Protein AF-A0A1W0CDJ5-F1 (afdb_monomer_lite)

Organism: NCBI:txid394935

pLDDT: mean 74.05, std 14.11, range [43.5, 92.69]

Radius of gyration: 14.36 Å; chains: 1; bounding box: 34×34×44 Å

Sequence (79 aa):
MAEQLELALPLKLTGRATLFLLPASTLKRARAQHKQLFIMGVDGNALTWSGRGKQPTWVAAYLSQGGQLADLDAHIHQP

Secondary structure (DSSP, 8-state):
-------------BHHHHHTTS-HHHHHHHHHH-SS-EEEEETTEEEEE-S-SSPPHHHHHHHHTT--HHHHB------

InterPro domains:
  IPR027444 DNA-binding protein H-NS-like, C-terminal domain [PF00816] (44-72)
  IPR027444 DNA-binding protein H-NS-like, C-terminal domain [SM00528] (26-74)
  IPR037150 Histone-like protein H-NS, C-terminal domain superfamily [G3DSA:4.10.430.10] (39-73)

Foldseek 3Di:
DDPDPPVPPVPFQAAQSVVVLDDPVVVVVLVVPAQKWFWTDDPSDIDIDRPDDDDDPVCVVCVVVVHDSVRRINRDPDD

Structure (mmCIF, N/CA/C/O backbone):
data_AF-A0A1W0CDJ5-F1
#
_entry.id   AF-A0A1W0CDJ5-F1
#
loop_
_atom_site.group_PDB
_atom_site.id
_atom_site.type_symbol
_atom_site.label_atom_id
_atom_site.label_alt_id
_atom_site.label_comp_id
_atom_site.label_asym_id
_atom_site.label_entity_id
_atom_site.label_seq_id
_atom_site.pdbx_PDB_ins_code
_atom_site.Cartn_x
_atom_site.Cartn_y
_atom_site.Cartn_z
_atom_site.occupancy
_atom_site.B_iso_or_equiv
_atom_site.auth_seq_id
_atom_site.auth_comp_id
_atom_site.auth_asym_id
_atom_site.auth_atom_id
_atom_site.pdbx_PDB_model_num
ATOM 1 N N . MET A 1 1 ? -12.905 -20.388 -29.711 1.00 48.69 1 MET A N 1
ATOM 2 C CA . MET A 1 1 ? -11.466 -20.448 -29.388 1.00 48.69 1 MET A CA 1
ATOM 3 C C . MET A 1 1 ? -10.957 -19.035 -29.225 1.00 48.69 1 MET A C 1
ATOM 5 O O . MET A 1 1 ? -10.965 -18.308 -30.207 1.00 48.69 1 MET A O 1
ATOM 9 N N . ALA A 1 2 ? -10.605 -18.694 -27.988 1.00 46.69 2 ALA A N 1
ATOM 10 C CA . ALA A 1 2 ? -9.675 -17.659 -27.530 1.00 46.69 2 ALA A CA 1
ATOM 11 C C . ALA A 1 2 ? -10.237 -17.119 -26.210 1.00 46.69 2 ALA A C 1
ATOM 13 O O . ALA A 1 2 ? -10.910 -16.095 -26.175 1.00 46.69 2 ALA A O 1
ATOM 14 N N . GLU A 1 3 ? -10.003 -17.869 -25.130 1.00 48.75 3 GLU A N 1
ATOM 15 C CA . GLU A 1 3 ? -9.980 -17.315 -23.776 1.00 48.75 3 GLU A CA 1
ATOM 16 C C . GLU A 1 3 ? -8.855 -16.276 -23.781 1.00 48.75 3 GLU A C 1
ATOM 18 O O . GLU A 1 3 ? -7.672 -16.586 -23.633 1.00 48.75 3 GLU A O 1
ATOM 23 N N . GLN A 1 4 ? -9.217 -15.042 -24.125 1.00 51.97 4 GLN A N 1
ATOM 24 C CA . GLN A 1 4 ? -8.330 -13.899 -24.041 1.00 51.97 4 GLN A CA 1
ATOM 25 C C . GLN A 1 4 ? -8.101 -13.648 -22.562 1.00 51.97 4 GLN A C 1
ATOM 27 O O . GLN A 1 4 ? -8.919 -13.018 -21.908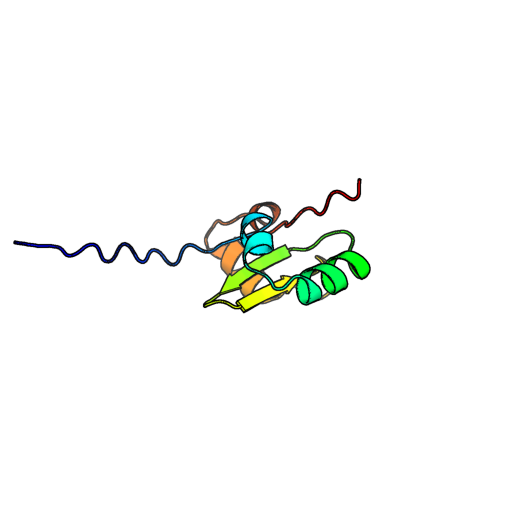 1.00 51.97 4 GLN A O 1
ATOM 32 N N . LEU A 1 5 ? -7.016 -14.232 -22.062 1.00 50.22 5 LEU A N 1
ATOM 33 C CA . LEU A 1 5 ? -6.181 -13.782 -20.957 1.00 50.22 5 LEU A CA 1
ATOM 34 C C . LEU A 1 5 ? -6.644 -12.447 -20.321 1.00 50.22 5 LEU A C 1
ATOM 36 O O . LEU A 1 5 ? -6.009 -11.409 -20.502 1.00 50.22 5 LEU A O 1
ATOM 40 N N . GLU A 1 6 ? -7.691 -12.463 -19.491 1.00 44.91 6 GLU A N 1
ATOM 41 C CA . GLU A 1 6 ? -7.888 -11.444 -18.454 1.00 44.91 6 GLU A CA 1
ATOM 42 C C . GLU A 1 6 ? -6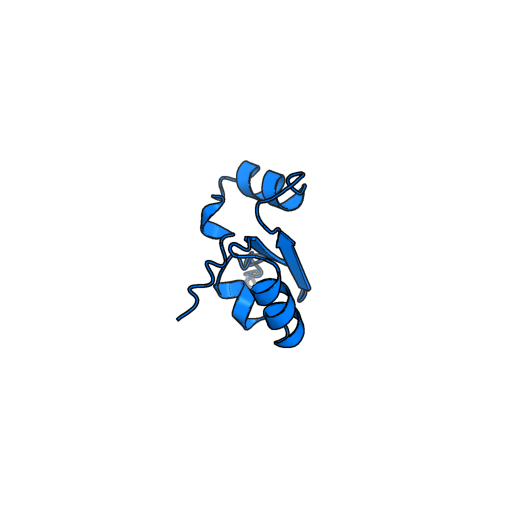.882 -11.727 -17.331 1.00 44.91 6 GLU A C 1
ATOM 44 O O . GLU A 1 6 ? -7.207 -11.939 -16.169 1.00 44.91 6 GLU A O 1
ATOM 49 N N . LEU A 1 7 ? -5.597 -11.739 -17.693 1.00 44.59 7 LEU A N 1
ATOM 50 C CA . LEU A 1 7 ? -4.482 -11.770 -16.758 1.00 44.59 7 LEU A CA 1
ATOM 51 C C . LEU A 1 7 ? -4.209 -10.364 -16.205 1.00 44.59 7 LEU A C 1
ATOM 53 O O . LEU A 1 7 ? -3.088 -10.042 -15.824 1.00 44.59 7 LEU A O 1
ATOM 57 N N . ALA A 1 8 ? -5.240 -9.524 -16.117 1.00 45.06 8 ALA A N 1
ATOM 58 C CA . ALA A 1 8 ? -5.250 -8.397 -15.207 1.00 45.06 8 ALA A CA 1
ATOM 59 C C . ALA A 1 8 ? -5.555 -8.936 -13.804 1.00 45.06 8 ALA A C 1
ATOM 61 O O . ALA A 1 8 ? -6.529 -8.549 -13.166 1.00 45.06 8 ALA A O 1
ATOM 62 N N . LEU A 1 9 ? -4.702 -9.836 -13.296 1.00 46.75 9 LEU A N 1
ATOM 63 C CA . LEU A 1 9 ? -4.527 -9.896 -11.853 1.00 46.75 9 LEU A CA 1
ATOM 64 C C . LEU A 1 9 ? -4.197 -8.453 -11.466 1.00 46.75 9 LEU A C 1
ATOM 66 O O . LEU A 1 9 ? -3.212 -7.931 -12.001 1.00 46.75 9 LEU A O 1
ATOM 70 N N . PRO A 1 10 ? -4.997 -7.775 -10.623 1.00 52.91 10 PRO A N 1
ATOM 71 C CA . PRO A 1 10 ? -4.575 -6.507 -10.069 1.00 52.91 10 PRO A CA 1
ATOM 72 C C . PRO A 1 10 ? -3.328 -6.851 -9.270 1.00 52.91 10 PRO A C 1
ATOM 74 O O . PRO A 1 10 ? -3.417 -7.366 -8.154 1.00 52.91 10 PRO A O 1
ATOM 77 N N . LEU A 1 11 ? -2.161 -6.696 -9.895 1.00 55.19 11 LEU A N 1
ATOM 78 C CA . LEU A 1 11 ? -0.895 -6.976 -9.262 1.00 55.19 11 LEU A CA 1
ATOM 79 C C . LEU A 1 11 ? -0.808 -5.911 -8.181 1.00 55.19 11 LEU A C 1
ATOM 81 O O . LEU A 1 11 ? -0.490 -4.754 -8.455 1.00 55.19 11 LEU A O 1
ATOM 85 N N . LYS A 1 12 ? -1.219 -6.275 -6.964 1.00 63.66 12 LYS A N 1
ATOM 86 C CA . LYS A 1 12 ? -1.121 -5.410 -5.799 1.00 63.66 12 LYS A CA 1
ATOM 87 C C . LYS A 1 12 ? 0.365 -5.243 -5.561 1.00 63.66 12 LYS A C 1
ATOM 89 O O . LYS A 1 12 ? 1.008 -6.086 -4.949 1.00 63.66 12 LYS A O 1
ATOM 94 N N . LEU A 1 13 ? 0.919 -4.193 -6.148 1.00 71.38 13 LEU A N 1
ATOM 95 C CA . LEU A 1 13 ? 2.299 -3.803 -5.954 1.00 71.38 13 LEU A CA 1
ATOM 96 C C . LEU A 1 13 ? 2.410 -3.326 -4.515 1.00 71.38 13 LEU A C 1
ATOM 98 O O . LEU A 1 13 ? 1.713 -2.397 -4.109 1.00 71.38 13 LEU A O 1
ATOM 102 N N . THR A 1 14 ? 3.232 -4.007 -3.733 1.00 80.94 14 THR A N 1
ATOM 103 C CA . THR A 1 14 ? 3.411 -3.711 -2.317 1.00 80.94 14 THR A CA 1
ATOM 104 C C . THR A 1 14 ? 4.876 -3.469 -1.993 1.00 80.94 14 THR A C 1
ATOM 106 O O . THR A 1 14 ? 5.788 -3.845 -2.741 1.00 80.94 14 THR A O 1
ATOM 109 N N . GLY A 1 15 ? 5.111 -2.750 -0.896 1.00 81.31 15 GLY A N 1
ATOM 110 C CA . GLY A 1 15 ? 6.447 -2.535 -0.359 1.00 81.31 15 GLY A CA 1
ATOM 111 C C . GLY A 1 15 ? 7.383 -1.874 -1.364 1.00 81.31 15 GLY A C 1
ATOM 112 O O . GLY A 1 15 ? 7.034 -0.879 -2.011 1.00 81.31 15 GLY A O 1
ATOM 113 N N . ARG A 1 16 ? 8.594 -2.429 -1.495 1.00 74.62 16 ARG A N 1
ATOM 114 C CA . ARG A 1 16 ? 9.673 -1.858 -2.321 1.00 74.62 16 ARG A CA 1
ATOM 115 C C . ARG A 1 16 ? 9.339 -1.799 -3.808 1.00 74.62 16 ARG A C 1
ATOM 117 O O . ARG A 1 16 ? 9.790 -0.864 -4.462 1.00 74.62 16 ARG A O 1
ATOM 124 N N . ALA A 1 17 ? 8.549 -2.734 -4.337 1.00 73.94 17 ALA A N 1
ATOM 125 C CA . ALA A 1 17 ? 8.171 -2.728 -5.752 1.00 73.94 17 ALA A CA 1
ATOM 126 C C . ALA A 1 17 ? 7.374 -1.462 -6.111 1.00 73.94 17 ALA A C 1
ATOM 128 O O . ALA A 1 17 ? 7.598 -0.847 -7.152 1.00 73.94 17 ALA A O 1
ATOM 129 N N . THR A 1 18 ? 6.529 -0.996 -5.189 1.00 73.62 18 THR A N 1
ATOM 130 C CA . THR A 1 18 ? 5.754 0.239 -5.354 1.00 73.62 18 THR A CA 1
ATOM 131 C C . THR A 1 18 ? 6.616 1.499 -5.384 1.00 73.62 18 THR A C 1
ATOM 133 O O . THR A 1 18 ? 6.213 2.503 -5.967 1.00 73.62 18 THR A O 1
ATOM 136 N N . LEU A 1 19 ? 7.817 1.475 -4.787 1.00 72.12 19 LEU A N 1
ATOM 137 C CA . LEU A 1 19 ? 8.710 2.638 -4.793 1.00 72.12 19 LEU A CA 1
ATOM 138 C C . LEU A 1 19 ? 9.137 3.018 -6.214 1.00 72.12 19 LEU A C 1
ATOM 140 O O . LEU A 1 19 ? 9.335 4.195 -6.481 1.00 72.12 19 LEU A O 1
ATOM 144 N N . PHE A 1 20 ? 9.257 2.055 -7.128 1.00 73.06 20 PHE A N 1
ATOM 145 C CA . PHE A 1 20 ? 9.662 2.319 -8.513 1.00 73.06 20 PHE A CA 1
ATOM 146 C C . PHE A 1 20 ? 8.568 2.987 -9.350 1.00 73.06 20 PHE A C 1
ATOM 148 O O . PHE A 1 20 ? 8.853 3.517 -10.419 1.00 73.06 20 PHE A O 1
ATOM 155 N N . LEU A 1 21 ? 7.330 2.977 -8.858 1.00 73.06 21 LEU A N 1
ATOM 156 C CA . LEU A 1 21 ? 6.162 3.525 -9.545 1.00 73.06 21 LEU A CA 1
ATOM 157 C C . LEU A 1 21 ? 5.744 4.887 -8.987 1.00 73.06 21 LEU A C 1
ATOM 159 O O . LEU A 1 21 ? 4.900 5.568 -9.563 1.00 73.06 21 LEU A O 1
ATOM 163 N N . LEU A 1 22 ? 6.333 5.295 -7.863 1.00 71.38 22 LEU A N 1
ATOM 164 C CA . LEU A 1 22 ? 6.032 6.558 -7.212 1.00 71.38 22 LEU A CA 1
ATOM 165 C C . LEU A 1 22 ? 6.897 7.704 -7.759 1.00 71.38 22 LEU A C 1
ATOM 167 O O . LEU A 1 22 ? 8.100 7.527 -7.965 1.00 71.38 22 LEU A O 1
ATOM 171 N N . PRO A 1 23 ? 6.342 8.925 -7.892 1.00 76.81 23 PRO A N 1
ATOM 172 C CA . PRO A 1 23 ? 7.132 10.109 -8.201 1.00 76.81 23 PRO A CA 1
ATOM 173 C C . PRO A 1 23 ? 8.242 10.336 -7.166 1.00 76.81 23 PRO A C 1
ATOM 175 O O . PRO A 1 23 ? 8.030 10.202 -5.956 1.00 76.81 23 PRO A O 1
ATOM 178 N N . ALA A 1 24 ? 9.417 10.773 -7.624 1.00 77.19 24 ALA A N 1
ATOM 179 C CA . ALA A 1 24 ? 10.579 11.007 -6.761 1.00 77.19 24 ALA A CA 1
ATOM 180 C C . ALA A 1 24 ? 10.304 12.002 -5.613 1.00 77.19 24 ALA A C 1
ATOM 182 O O . ALA A 1 24 ? 10.852 11.866 -4.519 1.00 77.19 24 ALA A O 1
ATOM 183 N N . SER A 1 25 ? 9.426 12.985 -5.830 1.00 78.56 25 SER A N 1
ATOM 184 C CA . SER A 1 25 ? 8.990 13.952 -4.814 1.00 78.56 25 SER A CA 1
ATOM 185 C C . SER A 1 25 ? 8.183 13.300 -3.684 1.00 78.56 25 SER A C 1
ATOM 187 O O . SER A 1 25 ? 8.424 13.607 -2.512 1.00 78.56 25 SER A O 1
ATOM 189 N N . THR A 1 26 ? 7.285 12.366 -4.016 1.00 73.06 26 THR A N 1
ATOM 190 C CA . THR A 1 26 ? 6.509 11.567 -3.054 1.00 73.06 26 THR A CA 1
ATOM 191 C C . THR A 1 26 ? 7.442 10.719 -2.198 1.00 73.06 26 THR A C 1
ATOM 193 O O . THR A 1 26 ? 7.371 10.759 -0.969 1.00 73.06 26 THR A O 1
ATOM 196 N N . LEU A 1 27 ? 8.401 10.041 -2.836 1.00 73.38 27 LEU A N 1
ATOM 197 C CA . LEU A 1 27 ? 9.409 9.240 -2.140 1.00 73.38 27 LEU A CA 1
ATOM 198 C C . LEU A 1 27 ? 10.294 10.082 -1.222 1.00 73.38 27 LEU A C 1
ATOM 200 O O . LEU A 1 27 ? 10.570 9.673 -0.097 1.00 73.38 27 LEU A O 1
ATOM 204 N N . LYS A 1 28 ? 10.735 11.262 -1.673 1.00 78.75 28 LYS A N 1
ATOM 205 C CA . LYS A 1 28 ? 11.605 12.149 -0.890 1.00 78.75 28 LYS A CA 1
ATOM 206 C C . LYS A 1 28 ? 10.931 12.612 0.402 1.00 78.75 28 LYS A C 1
ATOM 208 O O . LYS A 1 28 ? 11.562 12.573 1.455 1.00 78.75 28 LYS A O 1
ATOM 213 N N . ARG A 1 29 ? 9.656 13.016 0.341 1.00 73.12 29 ARG A N 1
ATOM 214 C CA . ARG A 1 29 ? 8.888 13.409 1.537 1.00 73.12 29 ARG A CA 1
ATOM 215 C C . ARG A 1 29 ? 8.669 12.231 2.479 1.00 73.12 29 ARG A C 1
ATOM 217 O O . ARG A 1 29 ? 8.932 12.364 3.670 1.00 73.12 29 ARG A O 1
ATOM 224 N N . ALA A 1 30 ? 8.268 11.084 1.934 1.00 71.12 30 ALA A N 1
ATOM 225 C CA . ALA A 1 30 ? 8.044 9.874 2.711 1.00 71.12 30 ALA A CA 1
ATOM 226 C C . ALA A 1 30 ? 9.322 9.465 3.477 1.00 71.12 30 ALA A C 1
ATOM 228 O O . ALA A 1 30 ? 9.299 9.335 4.701 1.00 71.12 30 ALA A O 1
ATOM 229 N N . ARG A 1 31 ? 10.464 9.394 2.777 1.00 72.94 31 ARG A N 1
ATOM 230 C CA . ARG A 1 31 ? 11.791 9.099 3.351 1.00 72.94 31 ARG A CA 1
ATOM 231 C C . ARG A 1 31 ? 12.220 10.070 4.447 1.00 72.94 31 ARG A C 1
ATOM 233 O O . ARG A 1 31 ? 12.849 9.654 5.411 1.00 72.94 31 ARG A O 1
ATOM 240 N N . ALA A 1 32 ? 11.915 11.357 4.290 1.00 73.62 32 ALA A N 1
ATOM 241 C CA . ALA A 1 32 ? 12.306 12.379 5.258 1.00 73.62 32 ALA A CA 1
ATOM 242 C C . ALA A 1 32 ? 11.484 12.315 6.556 1.00 73.62 32 ALA A C 1
ATOM 244 O O . ALA A 1 32 ? 11.977 12.686 7.616 1.00 73.62 32 ALA A O 1
ATOM 245 N N . GLN A 1 33 ? 10.231 11.865 6.481 1.00 67.94 33 GLN A N 1
ATOM 246 C CA . GLN A 1 33 ? 9.295 11.910 7.607 1.00 67.94 33 GLN A CA 1
ATOM 247 C C . GLN A 1 33 ? 9.235 10.596 8.396 1.00 67.94 33 GLN A C 1
ATOM 249 O O . GLN A 1 33 ? 8.862 10.594 9.577 1.00 67.94 33 GLN A O 1
ATOM 254 N N . HIS A 1 34 ? 9.587 9.467 7.775 1.00 68.94 34 HIS A N 1
ATOM 255 C CA . HIS A 1 34 ? 9.356 8.151 8.359 1.00 68.94 34 HIS A CA 1
ATOM 256 C C . HIS A 1 34 ? 10.528 7.187 8.141 1.00 68.94 34 HIS A C 1
ATOM 258 O O . HIS A 1 34 ? 11.005 7.005 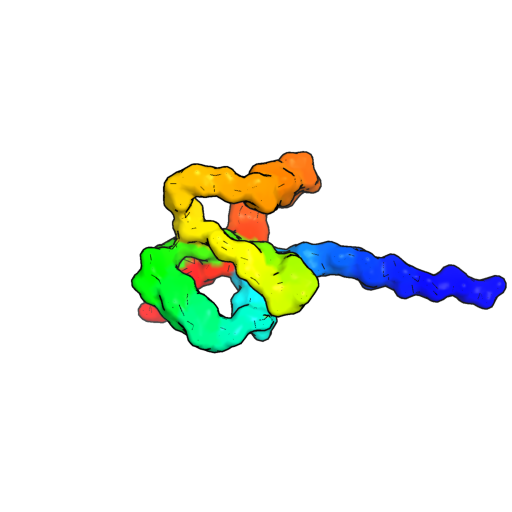7.027 1.00 68.94 34 HIS A O 1
ATOM 264 N N . LYS A 1 35 ? 10.948 6.526 9.230 1.00 69.25 35 LYS A N 1
ATOM 265 C CA . LYS A 1 35 ? 11.979 5.472 9.224 1.00 69.25 35 LYS A CA 1
ATOM 266 C C . LYS A 1 35 ? 11.466 4.152 8.626 1.00 69.25 35 LYS A C 1
ATOM 268 O O . LYS A 1 35 ? 12.252 3.365 8.118 1.00 69.25 35 LYS A O 1
ATOM 273 N N . GLN A 1 36 ? 10.151 3.937 8.684 1.00 71.56 36 GLN A N 1
ATOM 274 C CA . GLN A 1 36 ? 9.451 2.783 8.128 1.00 71.56 36 GL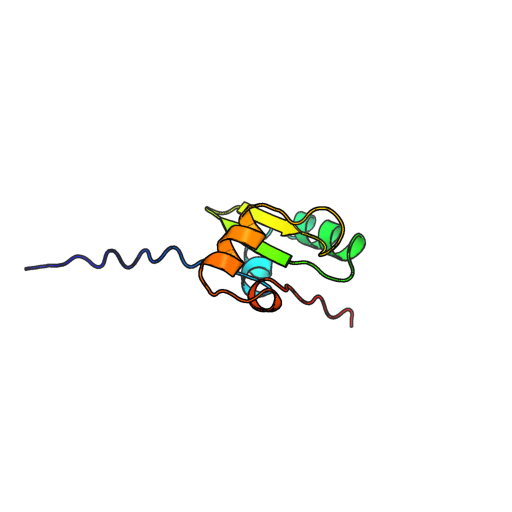N A CA 1
ATOM 275 C C . GLN A 1 36 ? 8.234 3.267 7.338 1.00 71.56 36 GLN A C 1
ATOM 277 O O . GLN A 1 36 ? 7.576 4.230 7.742 1.00 71.56 36 GLN A O 1
ATOM 282 N N . LEU A 1 37 ? 7.961 2.625 6.205 1.00 81.25 37 LEU A N 1
ATOM 283 C CA . LEU A 1 37 ? 6.911 3.027 5.278 1.00 81.25 37 LEU A CA 1
ATOM 284 C C . LEU A 1 37 ? 6.256 1.800 4.678 1.00 81.25 37 LEU A C 1
ATOM 286 O O . LEU A 1 37 ? 6.891 1.055 3.951 1.00 81.25 37 LEU A O 1
ATOM 290 N N . PHE A 1 38 ? 4.969 1.645 4.931 1.00 82.56 38 PHE A N 1
ATOM 291 C CA . PHE A 1 38 ? 4.124 0.656 4.295 1.00 82.56 38 PHE A CA 1
ATOM 292 C C . PHE A 1 38 ? 3.480 1.269 3.062 1.00 82.56 38 PHE A C 1
ATOM 294 O O . PHE A 1 38 ? 2.900 2.352 3.163 1.00 82.56 38 PHE A O 1
ATOM 301 N N . ILE A 1 39 ? 3.591 0.614 1.910 1.00 83.12 39 ILE A N 1
ATOM 302 C CA . ILE A 1 39 ? 3.125 1.155 0.633 1.00 83.12 39 ILE A CA 1
ATOM 303 C C . ILE A 1 39 ? 2.342 0.095 -0.142 1.00 83.12 39 ILE A C 1
ATOM 305 O O . ILE A 1 39 ? 2.773 -1.054 -0.239 1.00 83.12 39 ILE A O 1
ATOM 309 N N . MET A 1 40 ? 1.211 0.506 -0.715 1.00 83.69 40 MET A N 1
ATOM 310 C CA . MET A 1 40 ? 0.419 -0.280 -1.659 1.00 83.69 40 MET A CA 1
ATOM 311 C C . MET A 1 40 ? 0.078 0.560 -2.890 1.00 83.69 40 MET A C 1
ATOM 313 O O . MET A 1 40 ? -0.443 1.664 -2.753 1.00 83.69 40 MET A O 1
ATOM 317 N N . GLY A 1 41 ? 0.349 0.031 -4.080 1.00 79.31 41 GLY A N 1
ATOM 318 C CA . GLY A 1 41 ? -0.017 0.625 -5.361 1.00 79.31 41 GLY A CA 1
ATOM 319 C C . GLY A 1 41 ? -1.470 0.326 -5.714 1.00 79.31 41 GLY A C 1
ATOM 320 O O . GLY A 1 41 ? -1.900 -0.824 -5.637 1.00 79.31 41 GLY A O 1
ATOM 321 N N . VAL A 1 42 ? -2.219 1.358 -6.098 1.00 76.12 42 VAL A N 1
ATOM 322 C CA . VAL A 1 42 ? -3.623 1.271 -6.521 1.00 76.12 42 VAL A CA 1
ATOM 323 C C . VAL A 1 42 ? -3.810 2.197 -7.720 1.00 76.12 42 VAL A C 1
ATOM 325 O O . VAL A 1 42 ? -3.658 3.407 -7.575 1.00 76.12 42 VAL A O 1
ATOM 328 N N . ASP A 1 43 ? -4.092 1.637 -8.899 1.00 73.12 43 ASP A N 1
ATOM 329 C CA . ASP A 1 43 ? -4.454 2.370 -10.127 1.00 73.12 43 ASP A CA 1
ATOM 330 C C . ASP A 1 43 ? -3.539 3.566 -10.467 1.00 73.12 43 ASP A C 1
ATOM 332 O O . ASP A 1 43 ? -3.994 4.667 -10.771 1.00 73.12 43 ASP A O 1
ATOM 336 N N . GLY A 1 44 ? -2.219 3.372 -10.371 1.00 67.62 44 GLY A N 1
ATOM 337 C CA . GLY A 1 44 ? -1.222 4.418 -10.651 1.00 67.62 44 GLY A CA 1
ATOM 338 C C . GLY A 1 44 ? -0.961 5.398 -9.498 1.00 67.62 44 GLY A C 1
ATOM 339 O O . GLY A 1 44 ? -0.075 6.243 -9.602 1.00 67.62 44 GLY A O 1
ATOM 340 N N . ASN A 1 45 ? -1.669 5.259 -8.379 1.00 69.75 45 ASN A N 1
ATOM 341 C CA . ASN A 1 45 ? -1.386 5.938 -7.116 1.00 69.75 45 ASN A CA 1
ATOM 342 C C . ASN A 1 45 ? -0.750 4.974 -6.107 1.00 69.75 45 ASN A C 1
ATOM 344 O O . ASN A 1 45 ? -0.712 3.762 -6.322 1.00 69.75 45 ASN A O 1
ATOM 348 N N . ALA A 1 46 ? -0.276 5.497 -4.971 1.00 78.62 46 ALA A N 1
ATOM 349 C CA . ALA A 1 46 ? 0.067 4.650 -3.835 1.00 78.62 46 ALA A CA 1
ATOM 350 C C . ALA A 1 46 ? -0.502 5.175 -2.521 1.00 78.62 46 ALA A C 1
ATOM 352 O O . ALA A 1 46 ? -0.470 6.371 -2.227 1.00 78.62 46 ALA A O 1
ATOM 353 N N . LEU A 1 47 ? -0.978 4.239 -1.710 1.00 84.81 47 LEU A N 1
ATOM 354 C CA . LEU A 1 47 ? -1.362 4.459 -0.329 1.00 84.81 47 LEU A CA 1
ATOM 355 C C . LEU A 1 47 ? -0.139 4.212 0.545 1.00 84.81 47 LEU A C 1
ATOM 357 O O . LEU A 1 47 ? 0.507 3.173 0.427 1.00 84.81 47 LEU A O 1
ATOM 361 N N . THR A 1 48 ? 0.181 5.167 1.415 1.00 84.69 48 THR A N 1
ATOM 362 C CA . THR A 1 48 ? 1.347 5.090 2.301 1.00 84.69 48 THR A CA 1
ATOM 363 C C . THR A 1 48 ? 0.929 5.146 3.762 1.00 84.69 48 THR A C 1
ATOM 365 O O . THR A 1 48 ? 0.062 5.939 4.128 1.00 84.69 48 THR A O 1
ATOM 368 N N . TRP A 1 49 ? 1.583 4.370 4.620 1.00 86.00 49 TRP A N 1
ATOM 369 C CA . TRP A 1 49 ? 1.415 4.434 6.068 1.00 86.00 49 TRP A CA 1
ATOM 370 C C . TRP A 1 49 ? 2.761 4.309 6.773 1.00 86.00 49 TRP A C 1
ATOM 372 O O . TRP A 1 49 ? 3.584 3.484 6.412 1.00 86.00 49 TRP A O 1
ATOM 382 N N . SER A 1 50 ? 3.003 5.122 7.796 1.00 82.50 50 SER A N 1
ATOM 383 C CA . SER A 1 50 ? 4.292 5.163 8.502 1.00 82.50 50 SER A CA 1
ATOM 384 C C . SER A 1 50 ? 4.482 4.054 9.543 1.00 82.50 50 SER A C 1
ATOM 386 O O . SER A 1 50 ? 5.475 4.062 10.270 1.00 82.50 50 SER A O 1
ATOM 388 N N . GLY A 1 51 ? 3.491 3.168 9.701 1.00 83.81 51 GLY A N 1
ATOM 389 C CA . GLY A 1 51 ? 3.433 2.199 10.800 1.00 83.81 51 GLY A CA 1
ATOM 390 C C . GLY A 1 51 ? 3.051 2.805 12.152 1.00 83.81 51 GLY A C 1
ATOM 391 O O . GLY A 1 51 ? 2.989 2.092 13.148 1.00 83.81 51 GLY A O 1
ATOM 392 N N . ARG A 1 52 ? 2.809 4.121 12.215 1.00 80.56 52 ARG A N 1
ATOM 393 C CA . ARG A 1 52 ? 2.435 4.844 13.437 1.00 80.56 52 ARG A CA 1
ATOM 394 C C . ARG A 1 52 ? 1.013 5.397 13.337 1.00 80.56 52 ARG A C 1
ATOM 396 O O . ARG A 1 52 ? 0.551 5.773 12.260 1.00 80.56 52 ARG A O 1
ATOM 403 N N . GLY A 1 53 ? 0.336 5.486 14.482 1.00 83.44 53 GLY A N 1
ATOM 404 C CA . GLY A 1 53 ? -1.043 5.973 14.577 1.00 83.44 53 GLY A CA 1
ATOM 405 C C . GLY A 1 53 ? -2.088 4.926 14.181 1.00 83.44 53 GLY A C 1
ATOM 406 O O . GLY A 1 53 ? -1.819 3.727 14.191 1.00 83.44 53 GLY A O 1
ATOM 407 N N . LYS A 1 54 ? -3.304 5.385 13.855 1.00 89.19 54 LYS A N 1
ATOM 408 C CA . LYS A 1 54 ? -4.425 4.503 13.499 1.00 89.19 54 LYS A CA 1
ATOM 409 C C . LYS A 1 54 ? -4.103 3.724 12.222 1.00 89.19 54 LYS A C 1
ATOM 411 O O . LYS A 1 54 ? -3.803 4.330 11.194 1.00 89.19 54 LYS A O 1
ATOM 416 N N . GLN A 1 55 ? -4.213 2.398 12.290 1.00 90.94 55 GLN A N 1
ATOM 417 C CA . GLN A 1 55 ? -4.033 1.529 11.132 1.00 90.94 55 GLN A CA 1
ATOM 418 C C . GLN A 1 55 ? -5.092 1.846 10.056 1.00 90.94 55 GLN A C 1
ATOM 420 O O . GLN A 1 55 ? -6.290 1.851 10.360 1.00 90.94 55 GLN A O 1
ATOM 425 N N . PRO A 1 56 ? -4.681 2.110 8.805 1.00 92.69 56 PRO A N 1
ATOM 426 C CA . PRO A 1 56 ? -5.610 2.352 7.710 1.00 92.69 56 PRO A CA 1
ATOM 427 C C . PRO A 1 56 ? -6.408 1.106 7.318 1.00 92.69 56 PRO A C 1
ATOM 429 O O . PRO A 1 56 ? -5.902 -0.018 7.369 1.00 92.69 56 PRO A O 1
ATOM 432 N N . THR A 1 57 ? -7.621 1.317 6.804 1.00 92.44 57 THR A N 1
ATOM 433 C CA . THR A 1 57 ? -8.505 0.240 6.329 1.00 92.44 57 THR A CA 1
ATOM 434 C C . THR A 1 57 ? -7.856 -0.620 5.245 1.00 92.44 57 THR A C 1
ATOM 436 O O . THR A 1 57 ? -8.031 -1.832 5.252 1.00 92.44 57 THR A O 1
ATOM 439 N N . TRP A 1 58 ? -7.058 -0.033 4.348 1.00 89.56 58 TRP A N 1
ATOM 440 C CA . TRP A 1 58 ? -6.384 -0.781 3.280 1.00 89.56 58 TRP A CA 1
ATOM 441 C C . TRP A 1 58 ? -5.329 -1.761 3.816 1.00 89.56 58 TRP A C 1
ATOM 443 O O . TRP A 1 58 ? -5.193 -2.857 3.278 1.00 89.56 58 TRP A O 1
ATOM 453 N N . VAL A 1 59 ? -4.636 -1.413 4.911 1.00 89.94 59 VAL A N 1
ATOM 454 C CA . VAL A 1 59 ? -3.691 -2.320 5.584 1.00 89.94 59 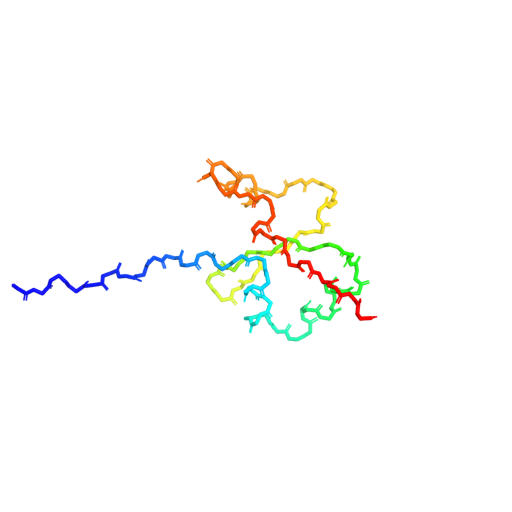VAL A CA 1
ATOM 455 C C . VAL A 1 59 ? -4.467 -3.472 6.208 1.00 89.94 59 VAL A C 1
ATOM 457 O O . VAL A 1 59 ? -4.131 -4.629 5.993 1.00 89.94 59 VAL A O 1
ATOM 460 N N . ALA A 1 60 ? -5.539 -3.173 6.949 1.00 91.12 60 ALA A N 1
ATOM 461 C CA . ALA A 1 60 ? -6.382 -4.201 7.561 1.00 91.12 60 ALA A CA 1
ATOM 462 C C . ALA A 1 60 ? -7.002 -5.149 6.520 1.00 91.12 60 ALA A C 1
ATOM 464 O O . ALA A 1 60 ? -7.011 -6.361 6.723 1.00 91.12 60 ALA A O 1
ATOM 465 N N . ALA A 1 61 ? -7.463 -4.613 5.387 1.00 90.31 61 ALA A N 1
ATOM 466 C CA . ALA A 1 61 ? -7.987 -5.399 4.277 1.00 90.31 61 ALA A CA 1
ATOM 467 C C . ALA A 1 61 ? -6.914 -6.314 3.669 1.00 90.31 61 ALA A C 1
ATOM 469 O O . ALA A 1 61 ? -7.188 -7.484 3.422 1.00 90.31 61 ALA A O 1
ATOM 470 N N . TYR A 1 62 ? -5.689 -5.814 3.482 1.00 88.19 62 TYR A N 1
ATOM 471 C CA . TYR A 1 62 ? -4.571 -6.612 2.974 1.00 88.19 62 TYR A CA 1
ATOM 472 C C . TYR A 1 62 ? -4.215 -7.775 3.904 1.00 88.19 62 TYR A C 1
ATOM 474 O O . TYR A 1 62 ? -4.086 -8.912 3.455 1.00 88.19 62 TYR A O 1
ATOM 482 N N . LEU A 1 63 ? -4.135 -7.503 5.210 1.00 89.88 63 LEU A N 1
ATOM 483 C CA . LEU A 1 63 ? -3.875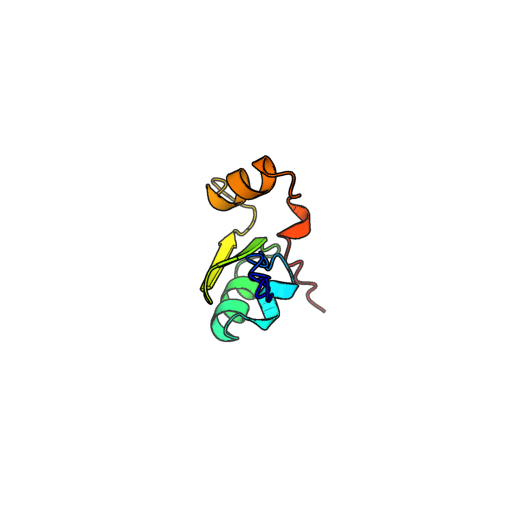 -8.530 6.220 1.00 89.88 63 LEU A CA 1
ATOM 484 C C . LEU A 1 63 ? -5.007 -9.563 6.290 1.00 89.88 63 LEU A C 1
ATOM 486 O O . LEU A 1 63 ? -4.754 -10.758 6.403 1.00 89.88 63 LEU A O 1
ATOM 490 N N . SER A 1 64 ? -6.261 -9.120 6.167 1.00 88.81 64 SER A N 1
ATOM 491 C CA . SER A 1 64 ? -7.432 -10.012 6.180 1.00 88.81 64 SER A CA 1
ATOM 492 C C . SER A 1 64 ? -7.484 -10.941 4.964 1.00 88.81 64 SER A C 1
ATOM 494 O O . SER A 1 64 ? -8.097 -12.000 5.024 1.00 88.81 64 SER A O 1
ATOM 496 N N . GLN A 1 65 ? -6.829 -10.563 3.865 1.00 87.19 65 GLN A N 1
ATOM 497 C CA . GLN A 1 65 ? -6.681 -11.388 2.664 1.00 87.19 65 GLN A CA 1
ATOM 498 C C . GLN A 1 65 ? -5.513 -12.383 2.754 1.00 87.19 65 GLN A C 1
ATOM 500 O O . GLN A 1 65 ? -5.218 -13.061 1.774 1.00 87.19 65 GLN A O 1
ATOM 505 N N . GLY A 1 66 ? -4.851 -12.478 3.913 1.00 86.81 66 GLY A N 1
ATOM 506 C CA . GLY A 1 66 ? -3.709 -13.365 4.139 1.00 86.81 66 GLY A CA 1
ATOM 507 C C . GLY A 1 66 ? -2.356 -12.758 3.765 1.00 86.81 66 GLY A C 1
ATOM 508 O O . GLY A 1 66 ? -1.342 -13.441 3.881 1.00 86.81 66 GLY A O 1
ATOM 509 N N . GLY A 1 67 ? -2.319 -11.490 3.343 1.00 86.31 67 GLY A N 1
ATOM 510 C CA . GLY A 1 67 ? -1.068 -10.760 3.162 1.00 86.31 67 GLY A CA 1
ATOM 511 C C . GLY A 1 67 ? -0.393 -10.464 4.501 1.00 86.31 67 GLY A C 1
ATOM 512 O O . GLY A 1 67 ? -1.038 -10.426 5.551 1.00 86.31 67 GLY A O 1
ATOM 513 N N . GLN A 1 68 ? 0.911 -10.224 4.483 1.00 87.50 68 GLN A N 1
ATOM 514 C CA . GLN A 1 68 ? 1.676 -9.892 5.677 1.00 87.50 68 GLN A CA 1
ATOM 515 C C . GLN A 1 68 ? 2.046 -8.412 5.689 1.00 87.50 68 GLN A C 1
ATOM 517 O O . GLN A 1 68 ? 2.240 -7.770 4.659 1.00 87.50 68 GLN A O 1
ATOM 522 N N . LEU A 1 69 ? 2.189 -7.845 6.889 1.00 86.25 69 LEU A N 1
ATOM 523 C CA . LEU A 1 69 ? 2.600 -6.448 7.025 1.00 86.25 69 LEU A CA 1
ATOM 524 C C . LEU A 1 69 ? 3.997 -6.214 6.414 1.00 86.25 69 LEU A C 1
ATOM 526 O O . LEU A 1 69 ? 4.249 -5.151 5.855 1.00 86.25 69 LEU A O 1
ATOM 530 N N . ALA A 1 70 ? 4.868 -7.227 6.461 1.00 86.12 70 ALA A N 1
ATOM 531 C CA . ALA A 1 70 ? 6.191 -7.206 5.839 1.00 86.12 70 ALA A CA 1
ATOM 532 C C . ALA A 1 70 ? 6.140 -7.030 4.310 1.00 86.12 70 ALA A C 1
ATOM 534 O O . ALA A 1 70 ? 7.014 -6.369 3.757 1.00 86.12 70 ALA A O 1
ATOM 535 N N . ASP A 1 71 ? 5.102 -7.533 3.636 1.00 85.00 71 ASP A N 1
ATOM 536 C CA . ASP A 1 71 ? 4.950 -7.387 2.180 1.00 85.00 71 ASP A CA 1
ATOM 537 C C . ASP A 1 71 ? 4.675 -5.937 1.778 1.00 85.00 71 ASP A C 1
ATOM 539 O O . ASP A 1 71 ? 5.012 -5.500 0.676 1.00 85.00 71 ASP A O 1
ATOM 543 N N . LEU A 1 72 ? 4.048 -5.184 2.683 1.00 86.81 72 LEU A N 1
ATOM 544 C CA . LEU A 1 72 ? 3.782 -3.764 2.524 1.00 86.81 72 LEU A CA 1
ATOM 545 C C . LEU A 1 72 ? 5.005 -2.921 2.878 1.00 86.81 72 LEU A C 1
ATOM 547 O O . LEU A 1 72 ? 5.050 -1.761 2.477 1.00 86.81 72 LEU A O 1
ATOM 551 N N . ASP A 1 73 ? 5.974 -3.462 3.622 1.00 86.62 73 ASP A N 1
ATOM 552 C CA . ASP A 1 73 ? 7.115 -2.703 4.119 1.00 86.62 73 ASP A CA 1
ATOM 553 C C . ASP A 1 73 ? 8.056 -2.330 2.973 1.00 86.62 73 ASP A C 1
ATOM 555 O O . ASP A 1 73 ? 8.759 -3.141 2.365 1.00 86.62 73 ASP A O 1
ATOM 559 N N . ALA A 1 74 ? 8.099 -1.044 2.679 1.00 79.19 74 ALA A N 1
ATOM 560 C CA . ALA A 1 74 ? 9.052 -0.441 1.781 1.00 79.19 74 ALA A CA 1
ATOM 561 C C . ALA A 1 74 ? 10.322 -0.081 2.555 1.00 79.19 74 ALA A C 1
ATOM 563 O O . ALA A 1 74 ? 10.765 1.058 2.457 1.00 79.19 74 ALA A O 1
ATOM 564 N N . HIS A 1 75 ? 10.887 -1.025 3.323 1.00 70.50 75 HIS A N 1
ATOM 565 C CA . HIS A 1 75 ? 12.050 -0.828 4.195 1.00 70.50 75 HIS A CA 1
ATOM 566 C C . HIS A 1 75 ? 13.105 0.045 3.500 1.00 70.50 75 HIS A C 1
ATOM 568 O O . HIS A 1 75 ? 13.793 -0.384 2.563 1.00 70.50 75 HIS A O 1
ATOM 574 N N . ILE A 1 76 ? 13.196 1.303 3.932 1.00 61.53 76 ILE A N 1
ATOM 575 C CA . ILE A 1 76 ? 14.105 2.285 3.354 1.00 61.53 76 ILE A CA 1
ATOM 576 C C . ILE A 1 76 ? 15.392 2.171 4.151 1.00 61.53 76 ILE A C 1
ATOM 578 O O . ILE A 1 76 ? 15.556 2.823 5.178 1.00 61.53 76 ILE A O 1
ATOM 582 N N . HIS A 1 77 ? 16.295 1.302 3.705 1.00 45.84 77 HIS A N 1
ATOM 583 C CA . HIS A 1 77 ? 17.645 1.295 4.249 1.00 45.84 77 HIS A CA 1
ATOM 584 C C . HIS A 1 77 ? 18.291 2.636 3.872 1.00 45.84 77 HIS A C 1
ATOM 586 O O . HIS A 1 77 ? 18.497 2.914 2.689 1.00 45.84 77 HIS A O 1
ATOM 592 N N . GLN A 1 78 ? 18.494 3.512 4.859 1.00 43.50 78 GLN A N 1
ATOM 593 C CA . GLN A 1 78 ? 19.385 4.656 4.691 1.00 43.50 78 GLN A CA 1
ATOM 594 C C . GLN A 1 78 ? 20.812 4.091 4.600 1.00 43.50 78 GLN A C 1
ATOM 596 O O . GLN A 1 78 ? 21.155 3.281 5.464 1.00 43.50 78 GLN A O 1
ATOM 601 N N . PRO A 1 79 ? 21.577 4.419 3.542 1.00 45.44 79 PRO A N 1
ATOM 602 C CA . PRO A 1 79 ? 22.977 4.020 3.429 1.00 45.44 79 PRO A CA 1
ATOM 603 C C . PRO A 1 79 ? 23.837 4.643 4.532 1.00 45.44 79 PRO A C 1
ATOM 605 O O . PRO A 1 79 ? 23.443 5.713 5.058 1.00 45.44 79 PRO A O 1
#